Protein AF-A0A964AGH7-F1 (afdb_monomer_lite)

Structure (mmCIF, N/CA/C/O backbone):
data_AF-A0A964AGH7-F1
#
_entry.id   AF-A0A964AGH7-F1
#
loop_
_atom_site.group_PDB
_atom_site.id
_atom_site.type_symbol
_atom_site.label_atom_id
_atom_site.label_alt_id
_atom_site.label_comp_id
_atom_site.label_asym_id
_atom_site.label_entity_id
_atom_site.label_seq_id
_atom_site.pdbx_PDB_ins_code
_atom_site.Cartn_x
_atom_site.Cartn_y
_atom_site.Cartn_z
_atom_site.occupancy
_atom_site.B_iso_or_equiv
_atom_site.auth_seq_id
_atom_site.auth_comp_id
_atom_site.auth_asym_id
_atom_site.auth_atom_id
_atom_site.pdbx_PDB_model_num
ATOM 1 N N . MET A 1 1 ? 28.671 -6.179 -46.551 1.00 58.38 1 MET A N 1
ATOM 2 C CA . MET A 1 1 ? 29.015 -5.086 -45.607 1.00 58.38 1 MET A CA 1
ATOM 3 C C . MET A 1 1 ? 30.528 -4.965 -45.520 1.00 58.38 1 MET A C 1
ATOM 5 O O . MET A 1 1 ? 31.178 -5.952 -45.203 1.00 58.38 1 MET A O 1
ATOM 9 N N . THR A 1 2 ? 31.097 -3.797 -45.820 1.00 80.94 2 THR A N 1
ATOM 10 C CA . THR A 1 2 ? 32.543 -3.551 -45.684 1.00 80.94 2 THR A CA 1
ATOM 11 C C . THR A 1 2 ? 32.957 -3.528 -44.206 1.00 80.94 2 THR A C 1
ATOM 13 O O . THR A 1 2 ? 32.176 -3.143 -43.331 1.00 80.94 2 THR A O 1
ATOM 16 N N . ALA A 1 3 ? 34.195 -3.933 -43.903 1.00 82.31 3 ALA A N 1
ATOM 17 C CA . ALA A 1 3 ? 34.716 -4.004 -42.531 1.00 82.31 3 ALA A CA 1
ATOM 18 C C . ALA A 1 3 ? 34.672 -2.652 -41.788 1.00 82.31 3 ALA A C 1
ATOM 20 O O . ALA A 1 3 ? 34.608 -2.606 -40.559 1.00 82.31 3 ALA A O 1
ATOM 21 N N . THR A 1 4 ? 34.699 -1.541 -42.524 1.00 88.75 4 THR A N 1
ATOM 22 C CA . THR A 1 4 ? 34.573 -0.181 -41.984 1.00 88.75 4 THR A CA 1
ATOM 23 C C . THR A 1 4 ? 33.145 0.117 -41.538 1.00 88.75 4 THR A C 1
ATOM 25 O O . THR A 1 4 ? 32.952 0.571 -40.414 1.00 88.75 4 THR A O 1
ATOM 28 N N . LEU A 1 5 ? 32.140 -0.234 -42.348 1.00 92.38 5 LEU A N 1
ATOM 29 C CA . LEU A 1 5 ? 30.734 -0.032 -41.991 1.00 92.38 5 LEU A CA 1
ATOM 30 C C . LEU A 1 5 ? 30.364 -0.832 -40.735 1.00 92.38 5 LEU A C 1
ATOM 32 O O . LEU A 1 5 ? 29.763 -0.293 -39.814 1.00 92.38 5 LEU A O 1
ATOM 36 N N . ARG A 1 6 ? 30.822 -2.089 -40.646 1.00 89.62 6 ARG A N 1
ATOM 37 C CA . ARG A 1 6 ? 30.600 -2.934 -39.461 1.00 89.62 6 ARG A CA 1
ATOM 38 C C . ARG A 1 6 ? 31.175 -2.310 -38.186 1.00 89.62 6 ARG A C 1
ATOM 40 O O . ARG A 1 6 ? 30.526 -2.348 -37.146 1.00 89.62 6 ARG A O 1
ATOM 47 N N . ARG A 1 7 ? 32.377 -1.728 -38.264 1.00 94.19 7 ARG A N 1
ATOM 48 C CA . ARG A 1 7 ? 33.028 -1.054 -37.128 1.00 94.19 7 ARG A CA 1
ATO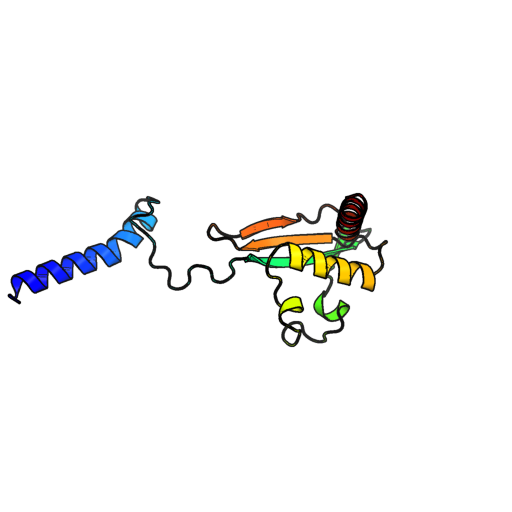M 49 C C . ARG A 1 7 ? 32.263 0.191 -36.688 1.00 94.19 7 ARG A C 1
ATOM 51 O O . ARG A 1 7 ? 32.055 0.368 -35.494 1.00 94.19 7 ARG A O 1
ATOM 58 N N . VAL A 1 8 ? 31.819 1.015 -37.636 1.00 95.31 8 VAL A N 1
ATOM 59 C CA . VAL A 1 8 ? 31.038 2.225 -37.337 1.00 95.31 8 VAL A CA 1
ATOM 60 C C . VAL A 1 8 ? 29.717 1.861 -36.660 1.00 95.31 8 VAL A C 1
ATOM 62 O O . VAL A 1 8 ? 29.405 2.406 -35.605 1.00 95.31 8 VAL A O 1
ATOM 65 N N . THR A 1 9 ? 28.976 0.891 -37.203 1.00 93.94 9 THR A N 1
ATOM 66 C CA . THR A 1 9 ? 27.712 0.436 -36.604 1.00 93.94 9 THR A CA 1
ATOM 67 C C . THR A 1 9 ? 27.919 -0.145 -35.206 1.00 93.94 9 THR A C 1
ATOM 69 O O . THR A 1 9 ? 27.139 0.146 -34.303 1.00 93.94 9 THR A O 1
ATOM 72 N N . PHE A 1 10 ? 28.983 -0.928 -35.004 1.00 94.56 10 PHE A N 1
ATOM 73 C CA . PHE A 1 10 ? 29.302 -1.496 -33.696 1.00 94.56 10 PHE A CA 1
ATOM 74 C C . PHE A 1 10 ? 29.543 -0.405 -32.647 1.00 94.56 10 PHE A C 1
ATOM 76 O O . PHE A 1 10 ? 28.899 -0.407 -31.602 1.00 94.56 10 PHE A O 1
ATOM 83 N N . TRP A 1 11 ? 30.408 0.570 -32.940 1.00 95.88 11 TRP A N 1
ATOM 84 C CA . TRP A 1 11 ? 30.690 1.659 -32.004 1.00 95.88 11 TRP A CA 1
ATOM 85 C C . TRP A 1 11 ? 29.480 2.559 -31.751 1.00 95.88 11 TRP A C 1
ATOM 87 O O . TRP A 1 11 ? 29.267 2.969 -30.612 1.00 95.88 11 TRP A O 1
ATOM 97 N N . ALA A 1 12 ? 28.652 2.813 -32.766 1.00 92.00 12 ALA A N 1
ATOM 98 C CA . ALA A 1 12 ? 27.405 3.552 -32.591 1.00 92.00 12 ALA A CA 1
ATOM 99 C C . ALA A 1 12 ? 26.448 2.842 -31.615 1.00 92.00 12 ALA A C 1
ATOM 101 O O . ALA A 1 12 ? 25.889 3.485 -30.728 1.00 92.00 12 ALA A O 1
ATOM 102 N N . LEU A 1 13 ? 26.307 1.515 -31.721 1.00 89.19 13 LEU A N 1
ATOM 103 C CA . LEU A 1 13 ? 25.496 0.723 -30.790 1.00 89.19 13 LEU A CA 1
ATOM 104 C C . LEU A 1 13 ? 26.080 0.711 -29.375 1.00 89.19 13 LEU A C 1
ATOM 106 O O . LEU A 1 13 ? 25.332 0.869 -28.412 1.00 89.19 13 LEU A O 1
ATOM 110 N N . VAL A 1 14 ? 27.402 0.570 -29.239 1.00 91.94 14 VAL A N 1
ATOM 111 C CA . VAL A 1 14 ? 28.080 0.616 -27.933 1.00 91.94 14 VAL A CA 1
ATOM 112 C C . VAL A 1 14 ? 27.851 1.968 -27.257 1.00 91.94 14 VAL A C 1
ATOM 114 O O . VAL A 1 14 ? 27.418 2.012 -26.106 1.00 91.94 14 VAL A O 1
ATOM 117 N N . LEU A 1 15 ? 28.066 3.074 -27.975 1.00 89.81 15 LEU A N 1
ATOM 118 C CA . LEU A 1 15 ? 27.823 4.420 -27.452 1.00 89.81 15 LEU A CA 1
ATOM 119 C C . LEU A 1 15 ? 26.352 4.638 -27.093 1.00 89.81 15 LEU A C 1
ATOM 121 O O . LEU A 1 15 ? 26.064 5.278 -26.088 1.00 89.81 15 LEU A O 1
ATOM 125 N N . PHE A 1 16 ? 25.419 4.077 -27.859 1.00 84.19 16 PHE A N 1
ATOM 126 C CA . PHE A 1 16 ? 23.995 4.154 -27.546 1.00 84.19 16 PHE A CA 1
ATOM 127 C C . PHE A 1 16 ? 23.624 3.361 -26.279 1.00 84.19 16 PHE A C 1
ATOM 129 O O . PHE A 1 16 ? 22.907 3.871 -25.416 1.00 84.19 16 PHE A O 1
ATOM 136 N N . MET A 1 17 ? 24.147 2.140 -26.122 1.00 83.06 17 MET A N 1
ATOM 137 C CA . MET A 1 17 ? 23.897 1.301 -24.943 1.00 83.06 17 MET A CA 1
ATOM 138 C C . MET A 1 17 ? 24.503 1.891 -23.663 1.00 83.06 17 MET A C 1
ATOM 140 O O . MET A 1 17 ? 23.855 1.868 -22.617 1.00 83.06 17 MET A O 1
ATOM 144 N N . VAL A 1 18 ? 25.718 2.444 -23.745 1.00 85.00 18 VAL A N 1
ATOM 145 C CA . VAL A 1 18 ? 26.450 3.005 -22.593 1.00 85.00 18 VAL A CA 1
ATOM 146 C C . VAL A 1 18 ? 26.052 4.457 -22.305 1.00 85.00 18 VAL A C 1
ATOM 148 O O . VAL A 1 18 ? 25.984 4.870 -21.145 1.00 85.00 18 VAL A O 1
ATOM 151 N N . GLY A 1 19 ? 25.746 5.235 -23.344 1.00 83.62 19 GLY A N 1
ATOM 152 C CA . GLY A 1 19 ? 25.482 6.670 -23.248 1.00 83.62 19 GLY A CA 1
ATOM 153 C C . GLY A 1 19 ? 24.243 7.008 -22.422 1.00 83.62 19 GLY A C 1
ATOM 154 O O . GLY A 1 19 ? 24.282 7.943 -21.624 1.00 83.62 19 GLY A O 1
ATOM 155 N N . GLY A 1 20 ? 23.169 6.218 -22.538 1.00 79.00 20 GLY A N 1
ATOM 156 C CA . GLY A 1 20 ? 21.952 6.400 -21.735 1.00 79.00 20 GLY A CA 1
ATOM 157 C C . GLY A 1 20 ? 22.215 6.322 -20.220 1.00 79.00 20 GLY A C 1
ATOM 158 O O . GLY A 1 20 ? 21.941 7.290 -19.503 1.00 79.00 20 GLY A O 1
ATOM 159 N N . PRO A 1 21 ? 22.774 5.207 -19.704 1.00 76.62 21 PRO A N 1
ATOM 160 C CA . PRO A 1 21 ? 23.180 5.086 -18.305 1.00 76.62 21 PRO A CA 1
ATOM 161 C C . PRO A 1 21 ? 24.170 6.168 -17.856 1.00 76.62 21 PRO A C 1
ATOM 163 O O . PRO A 1 21 ? 23.937 6.789 -16.818 1.00 76.62 21 PRO A O 1
ATOM 166 N N . PHE A 1 22 ? 25.218 6.442 -18.643 1.00 81.81 22 PHE A N 1
ATOM 167 C CA . PHE A 1 22 ? 26.260 7.415 -18.299 1.00 81.81 22 PHE A CA 1
ATOM 168 C C . PHE A 1 22 ? 25.700 8.834 -18.120 1.00 81.81 22 PHE A C 1
ATOM 170 O O . PHE A 1 22 ? 25.933 9.469 -17.090 1.00 81.81 22 PHE A O 1
ATOM 177 N N . ALA A 1 23 ? 24.886 9.314 -19.067 1.00 82.38 23 ALA A N 1
ATOM 178 C CA . ALA A 1 23 ? 24.291 10.648 -18.996 1.00 82.38 23 ALA A CA 1
ATOM 179 C C . ALA A 1 23 ? 23.387 10.828 -17.765 1.00 82.38 23 ALA A C 1
ATOM 181 O O . ALA A 1 23 ? 23.341 11.901 -17.163 1.00 82.38 23 ALA A O 1
ATOM 182 N N . AR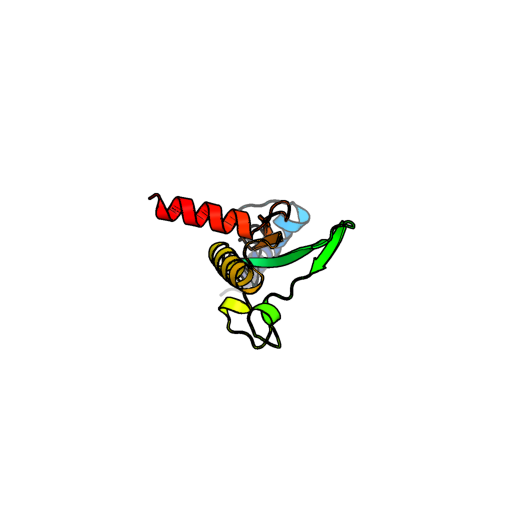G A 1 24 ? 22.688 9.773 -17.342 1.00 73.19 24 ARG A N 1
ATOM 183 C CA . ARG A 1 24 ? 21.779 9.860 -16.196 1.00 73.19 24 ARG A CA 1
ATOM 184 C C . ARG A 1 24 ? 22.467 9.620 -14.852 1.00 73.19 24 ARG A C 1
ATOM 186 O O . ARG A 1 24 ? 22.061 10.225 -13.864 1.00 73.19 24 ARG A O 1
ATOM 193 N N . GLN A 1 25 ? 23.463 8.736 -14.787 1.00 79.81 25 GLN A N 1
ATOM 194 C CA . GLN A 1 25 ? 24.166 8.392 -13.543 1.00 79.81 25 GLN A CA 1
ATOM 195 C C . GLN A 1 25 ? 25.268 9.395 -13.201 1.00 79.81 25 GLN A C 1
ATOM 197 O O . GLN A 1 25 ? 25.379 9.792 -12.044 1.00 79.81 25 GLN A O 1
ATOM 202 N N . VAL A 1 26 ? 26.045 9.827 -14.196 1.00 84.25 26 VAL A N 1
ATOM 203 C CA . VAL A 1 26 ? 27.175 10.744 -13.995 1.00 84.25 26 VAL A CA 1
ATOM 204 C C . VAL A 1 26 ? 26.722 12.189 -14.171 1.00 84.25 26 VAL A C 1
ATOM 206 O O . VAL A 1 26 ? 26.922 13.009 -13.280 1.00 84.25 26 VAL A O 1
ATOM 209 N N . LEU A 1 27 ? 26.045 12.495 -15.283 1.00 85.25 27 LEU A N 1
ATOM 210 C CA . LEU A 1 27 ? 25.662 13.875 -15.618 1.00 85.25 27 LEU A CA 1
ATOM 211 C C . LEU A 1 27 ? 24.300 14.298 -15.035 1.00 85.25 27 LEU A C 1
ATOM 213 O O . LEU A 1 27 ? 23.912 15.453 -15.171 1.00 85.25 27 LEU A O 1
ATOM 217 N N . ARG A 1 28 ? 23.563 13.378 -14.388 1.00 78.88 28 ARG A N 1
ATOM 218 C CA . ARG A 1 28 ? 22.218 13.596 -13.808 1.00 78.88 28 ARG A CA 1
ATOM 219 C C . ARG A 1 28 ? 21.177 14.165 -14.790 1.00 78.88 28 ARG A C 1
ATOM 221 O O . ARG A 1 28 ? 20.147 14.687 -14.367 1.00 78.88 28 ARG A O 1
ATOM 228 N N . VAL A 1 29 ? 21.395 14.013 -16.097 1.00 78.75 29 VAL A N 1
ATOM 229 C CA . VAL A 1 29 ? 20.462 14.463 -17.139 1.00 78.75 29 VAL A CA 1
ATOM 230 C C . VAL A 1 29 ? 19.282 13.492 -17.214 1.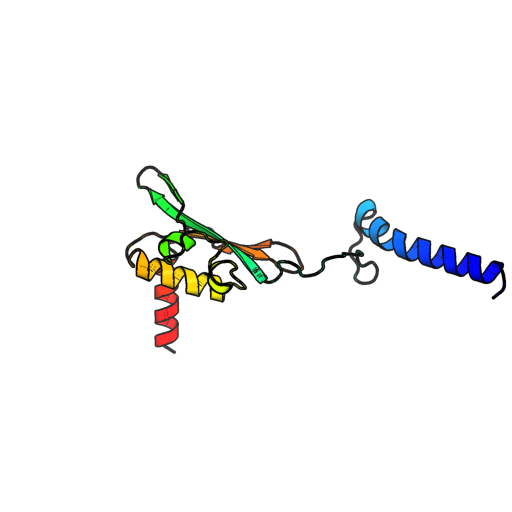00 78.75 29 VAL A C 1
ATOM 232 O O . VAL A 1 29 ? 19.463 12.285 -17.374 1.00 78.75 29 VAL A O 1
ATOM 235 N N . ASN A 1 30 ? 18.058 14.010 -17.098 1.00 69.56 30 ASN A N 1
ATOM 236 C CA . ASN A 1 30 ? 16.830 13.214 -17.122 1.00 69.56 30 ASN A CA 1
ATOM 237 C C . ASN A 1 30 ? 15.944 13.624 -18.308 1.00 69.56 30 ASN A C 1
ATOM 239 O O . ASN A 1 30 ? 14.988 14.377 -18.142 1.00 69.56 30 ASN A O 1
ATOM 243 N N . THR A 1 31 ? 16.280 13.149 -19.512 1.00 69.88 31 THR A N 1
ATOM 244 C CA . THR A 1 31 ? 15.516 13.416 -20.742 1.00 69.88 31 THR A CA 1
ATOM 245 C C . THR A 1 31 ? 14.877 12.136 -21.300 1.00 69.88 31 THR A C 1
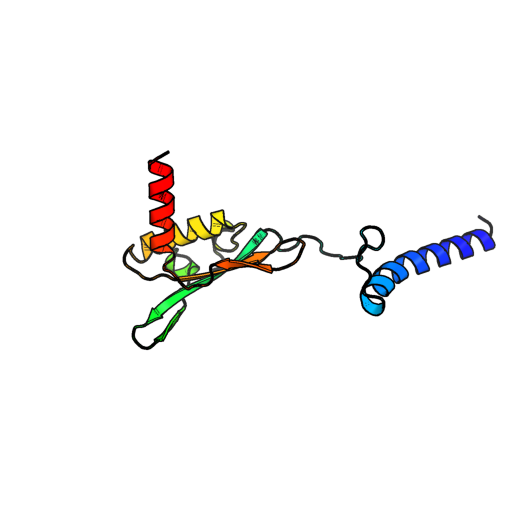ATOM 247 O O . THR A 1 31 ? 15.456 11.053 -21.178 1.00 69.88 31 THR A O 1
ATOM 250 N N . PRO A 1 32 ? 13.696 12.216 -21.948 1.00 63.81 32 PRO A N 1
ATOM 251 C CA . PRO A 1 32 ? 13.003 11.046 -22.503 1.00 63.81 32 PRO A CA 1
ATOM 252 C C . PRO A 1 32 ? 13.801 10.284 -23.573 1.00 63.81 32 PRO A C 1
ATOM 254 O O . PRO A 1 32 ? 13.598 9.084 -23.738 1.00 63.81 32 PRO A O 1
ATOM 257 N N . ALA A 1 33 ? 14.708 10.969 -24.279 1.00 66.44 33 ALA A N 1
ATOM 258 C CA . ALA A 1 33 ? 15.559 10.391 -25.321 1.00 66.44 33 ALA A CA 1
ATOM 259 C C . ALA A 1 33 ? 16.706 9.525 -24.763 1.00 66.44 33 ALA A C 1
ATOM 261 O O . ALA A 1 33 ? 17.180 8.621 -25.441 1.00 66.44 33 ALA A O 1
ATOM 262 N N . LEU A 1 34 ? 17.123 9.763 -23.515 1.00 65.81 34 LEU A N 1
ATOM 263 C CA . LEU A 1 34 ? 18.191 9.030 -22.826 1.00 65.81 34 LEU A CA 1
ATOM 264 C C . LEU A 1 34 ? 17.583 8.132 -21.742 1.00 65.81 34 LEU A C 1
ATOM 266 O O . LEU A 1 34 ? 17.890 8.229 -20.549 1.00 65.81 34 LEU A O 1
ATOM 270 N N . ARG A 1 35 ? 16.636 7.278 -22.152 1.00 59.00 35 ARG A N 1
ATOM 271 C CA . ARG A 1 35 ? 15.968 6.344 -21.241 1.00 59.00 35 ARG A CA 1
ATOM 272 C C . ARG A 1 35 ? 16.980 5.375 -20.632 1.00 59.00 35 ARG A C 1
ATOM 274 O O . ARG A 1 35 ? 17.890 4.879 -21.287 1.00 59.00 35 ARG A O 1
ATOM 281 N N . ARG A 1 36 ? 16.775 5.072 -19.350 1.00 65.25 36 ARG A N 1
ATOM 282 C CA . ARG A 1 36 ? 17.471 3.974 -18.681 1.00 65.25 36 ARG A CA 1
ATOM 283 C C . ARG A 1 36 ? 16.974 2.670 -19.304 1.00 65.25 36 ARG A C 1
ATOM 285 O O . ARG A 1 36 ? 15.763 2.469 -19.380 1.00 65.25 36 ARG A O 1
ATOM 292 N N . TRP A 1 37 ? 17.886 1.786 -19.687 1.00 64.62 37 TRP A N 1
ATOM 293 C CA . TRP A 1 37 ? 17.555 0.388 -19.948 1.00 64.62 37 TRP A CA 1
ATOM 294 C C . TRP A 1 37 ? 17.191 -0.259 -18.612 1.00 64.62 37 TRP A C 1
ATOM 296 O O . TRP A 1 37 ? 18.061 -0.630 -17.830 1.00 64.62 37 TRP A O 1
ATOM 306 N N . VAL A 1 38 ? 15.902 -0.286 -18.286 1.00 67.50 38 VAL A N 1
ATOM 307 C CA . VAL A 1 38 ? 15.385 -0.976 -17.101 1.00 67.50 38 VAL A CA 1
ATOM 308 C C . VAL A 1 38 ? 14.730 -2.262 -17.558 1.00 67.50 38 VAL A C 1
ATOM 310 O O . VAL A 1 38 ? 13.753 -2.226 -18.296 1.00 67.50 38 VAL A O 1
ATOM 313 N N . MET A 1 39 ? 15.274 -3.388 -17.095 1.00 61.50 39 MET A N 1
ATOM 314 C CA . MET A 1 39 ? 14.745 -4.724 -17.379 1.00 61.50 39 MET A CA 1
ATOM 315 C C . MET A 1 39 ? 13.321 -4.907 -16.826 1.00 61.50 39 MET A C 1
ATOM 317 O O . MET A 1 39 ? 12.522 -5.629 -17.409 1.00 61.50 39 MET A O 1
ATOM 321 N N . PHE A 1 40 ? 12.978 -4.190 -15.749 1.00 63.09 40 PHE A N 1
ATOM 322 C CA . PHE A 1 40 ? 11.648 -4.183 -15.141 1.00 63.09 40 PHE A CA 1
ATOM 323 C C . PHE A 1 40 ? 11.124 -2.748 -15.038 1.00 63.09 40 PHE A C 1
ATOM 325 O O . PHE A 1 40 ? 11.427 -2.023 -14.091 1.00 63.09 40 PHE A O 1
ATOM 332 N N . SER A 1 41 ? 10.335 -2.316 -16.022 1.00 64.25 41 SER A N 1
ATOM 333 C CA . SER A 1 41 ? 9.570 -1.069 -15.939 1.00 64.25 41 SER A CA 1
ATOM 334 C C . SER A 1 41 ? 8.120 -1.389 -15.586 1.00 64.25 41 SER A C 1
ATOM 336 O O . SER A 1 41 ? 7.431 -2.028 -16.375 1.00 64.25 41 SER A O 1
ATOM 338 N N . GLY A 1 42 ? 7.648 -0.953 -14.417 1.00 68.69 42 GLY A N 1
ATOM 339 C CA . GLY A 1 42 ? 6.250 -1.143 -14.009 1.00 68.69 42 GLY A CA 1
ATOM 340 C C . GLY A 1 42 ? 5.991 -2.334 -13.083 1.00 68.69 42 GLY A C 1
ATOM 341 O O . GLY A 1 42 ? 4.867 -2.488 -12.617 1.00 68.69 42 GLY A O 1
ATOM 342 N N . TYR A 1 43 ? 7.003 -3.144 -12.758 1.00 71.38 43 TYR A N 1
ATOM 343 C CA . TYR A 1 43 ? 6.858 -4.141 -11.695 1.00 71.38 43 TYR A CA 1
ATOM 344 C C . TYR A 1 43 ? 6.582 -3.432 -10.360 1.00 71.38 43 TYR A C 1
ATOM 346 O O . TYR A 1 43 ? 7.305 -2.507 -9.991 1.00 71.38 43 TYR A O 1
ATOM 354 N N . GLY A 1 44 ? 5.507 -3.824 -9.672 1.00 77.06 44 GLY A N 1
ATOM 355 C CA . GLY A 1 44 ? 5.043 -3.155 -8.452 1.00 77.06 44 GLY A CA 1
ATOM 356 C C . GLY A 1 44 ? 4.323 -1.821 -8.683 1.00 77.06 44 GLY A C 1
ATOM 357 O O . GLY A 1 44 ? 3.965 -1.152 -7.716 1.00 77.06 44 GLY A O 1
ATOM 358 N N . LYS A 1 45 ? 4.082 -1.421 -9.940 1.00 86.56 45 LYS A N 1
ATOM 359 C CA . LYS A 1 45 ? 3.196 -0.292 -10.237 1.00 86.56 45 LYS A CA 1
ATOM 360 C C . LYS A 1 45 ? 1.789 -0.628 -9.747 1.00 86.56 45 LYS A C 1
ATOM 362 O O . LYS A 1 45 ? 1.324 -1.749 -9.924 1.00 86.56 45 LYS A O 1
ATOM 367 N N . ASP A 1 46 ? 1.150 0.348 -9.119 1.00 89.56 46 ASP A N 1
ATOM 368 C CA . ASP A 1 46 ? -0.178 0.273 -8.519 1.00 89.56 46 ASP A CA 1
ATOM 369 C C . ASP A 1 46 ? -0.270 -0.698 -7.324 1.00 89.56 46 ASP A C 1
ATOM 371 O O . ASP A 1 46 ? -1.257 -0.668 -6.603 1.00 89.56 46 ASP A O 1
ATOM 375 N N . VAL A 1 47 ? 0.772 -1.472 -7.003 1.00 93.56 47 VAL A N 1
ATOM 376 C CA . VAL A 1 47 ? 0.823 -2.268 -5.770 1.00 93.56 47 VAL A CA 1
ATOM 377 C C . VAL A 1 47 ? 1.022 -1.342 -4.573 1.00 93.56 47 VAL A C 1
ATOM 379 O O . VAL A 1 47 ? 1.923 -0.499 -4.558 1.00 93.56 47 VAL A O 1
ATOM 382 N N . CYS A 1 48 ? 0.183 -1.506 -3.558 1.00 95.31 48 CYS A N 1
ATOM 383 C CA . CYS A 1 48 ? 0.247 -0.762 -2.315 1.00 95.31 48 CYS A CA 1
ATOM 384 C C . CYS A 1 48 ? 0.855 -1.617 -1.205 1.00 95.31 48 CYS A C 1
ATOM 386 O O . CYS A 1 48 ? 0.380 -2.708 -0.894 1.00 95.31 48 CYS A O 1
ATOM 388 N N . GLU A 1 49 ? 1.894 -1.085 -0.574 1.00 94.50 49 GLU A N 1
ATOM 389 C CA . GLU A 1 49 ? 2.379 -1.583 0.703 1.00 94.50 49 GLU A CA 1
ATOM 390 C C . GLU A 1 49 ? 1.507 -0.989 1.805 1.00 94.50 49 GLU A C 1
ATOM 392 O O . GLU A 1 49 ? 1.294 0.228 1.850 1.00 94.50 49 GLU A O 1
ATOM 397 N N . VAL A 1 50 ? 1.001 -1.852 2.683 1.00 95.62 50 VAL A N 1
ATOM 398 C CA . VAL A 1 50 ? 0.092 -1.480 3.765 1.00 95.62 50 VAL A CA 1
ATOM 399 C C . VAL A 1 50 ? 0.578 -2.037 5.088 1.00 95.62 50 VAL A C 1
ATOM 401 O O . VAL A 1 50 ? 1.075 -3.160 5.165 1.00 95.62 50 VAL A O 1
ATOM 404 N N . ARG A 1 51 ? 0.401 -1.250 6.144 1.00 95.81 51 ARG A N 1
ATOM 405 C CA . ARG A 1 51 ? 0.601 -1.671 7.526 1.00 95.81 51 ARG A CA 1
ATOM 406 C C . ARG A 1 51 ? -0.594 -1.214 8.341 1.00 95.81 51 ARG A C 1
ATOM 408 O O . ARG A 1 51 ? -0.797 -0.009 8.500 1.00 95.81 51 ARG A O 1
ATOM 415 N N . PHE A 1 52 ? -1.366 -2.183 8.817 1.00 96.19 52 PHE A N 1
ATOM 416 C CA . PHE A 1 52 ? -2.473 -1.967 9.737 1.00 96.19 52 PHE A CA 1
ATOM 417 C C . PHE A 1 52 ? -1.982 -2.128 11.170 1.00 96.19 52 PHE A C 1
ATOM 419 O O . PHE A 1 52 ? -1.150 -2.994 11.449 1.00 96.19 52 PHE A O 1
ATOM 426 N N . PHE A 1 53 ? -2.468 -1.279 12.062 1.00 97.12 53 PHE A N 1
ATOM 427 C CA . PHE A 1 53 ? -2.115 -1.330 13.472 1.00 97.12 53 PHE A CA 1
ATOM 428 C C . PHE A 1 53 ? -3.182 -0.666 14.331 1.00 97.12 53 PHE A C 1
ATOM 430 O O . PHE A 1 53 ? -3.935 0.175 13.842 1.00 97.12 53 PHE A O 1
ATOM 437 N N . ILE A 1 54 ? -3.207 -1.020 15.609 1.00 96.12 54 ILE A N 1
ATOM 438 C CA . ILE A 1 54 ? -4.051 -0.398 16.626 1.00 96.12 54 ILE A CA 1
ATOM 439 C C . ILE A 1 54 ? -3.115 0.318 17.613 1.00 96.12 54 ILE A C 1
ATOM 441 O O . ILE A 1 54 ? -2.145 -0.285 18.079 1.00 96.12 54 ILE A O 1
ATOM 445 N N . PRO A 1 55 ? -3.313 1.618 17.882 1.00 94.25 55 PRO A N 1
ATOM 446 C CA . PRO A 1 55 ? -2.568 2.312 18.923 1.00 94.25 55 PRO A CA 1
ATOM 447 C C . PRO A 1 55 ? -3.074 1.864 20.301 1.00 94.25 55 PRO A C 1
ATOM 449 O O . PRO A 1 55 ? -4.275 1.875 20.556 1.00 94.25 55 PRO A O 1
ATOM 452 N N . GLY A 1 56 ? -2.159 1.486 21.188 1.00 89.50 56 GLY A N 1
ATOM 453 C CA . GLY A 1 56 ? -2.454 1.249 22.597 1.00 89.50 56 GLY A CA 1
ATOM 454 C C . GLY A 1 56 ? -2.497 2.553 23.395 1.00 89.50 56 GLY A C 1
ATOM 455 O O . GLY A 1 56 ? -1.944 3.575 22.976 1.00 89.50 56 GLY A O 1
ATOM 456 N N . GLU A 1 57 ? -3.126 2.510 24.569 1.00 85.31 57 GLU A N 1
ATOM 457 C CA . GLU A 1 57 ? -3.262 3.665 25.471 1.00 85.31 57 GLU A CA 1
ATOM 458 C C . GLU A 1 57 ? -1.900 4.179 25.972 1.00 85.31 57 GLU A C 1
ATOM 460 O O . GLU A 1 57 ? -1.692 5.385 26.092 1.00 85.31 57 GLU A O 1
ATOM 465 N N . ASP A 1 58 ? -0.930 3.276 26.133 1.00 85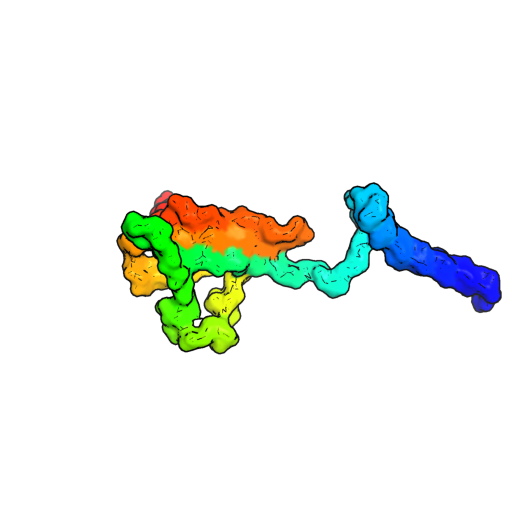.31 58 ASP A N 1
ATOM 466 C CA . ASP A 1 58 ? 0.431 3.579 26.593 1.00 85.31 58 ASP A CA 1
ATOM 467 C C . ASP A 1 58 ? 1.375 4.045 25.466 1.00 85.31 58 ASP A C 1
ATOM 469 O O . ASP A 1 58 ? 2.599 4.059 25.615 1.00 85.31 58 ASP A O 1
ATOM 473 N N . GLY A 1 59 ? 0.834 4.375 24.288 1.00 83.31 59 GLY A N 1
ATOM 474 C CA . GLY A 1 59 ? 1.622 4.735 23.103 1.00 83.31 59 GLY A CA 1
ATOM 475 C C . GLY A 1 59 ? 2.298 3.546 22.411 1.00 83.31 59 GLY A C 1
ATOM 476 O O . GLY A 1 59 ? 3.079 3.736 21.474 1.00 83.31 59 GLY A O 1
ATOM 477 N N . THR A 1 60 ? 1.992 2.319 22.838 1.00 90.06 60 THR A N 1
ATOM 478 C CA . THR A 1 60 ? 2.358 1.093 22.124 1.00 90.06 60 THR A CA 1
ATOM 479 C C . THR A 1 60 ? 1.598 0.997 20.800 1.00 90.06 60 THR A C 1
ATOM 481 O O . THR A 1 60 ? 0.569 1.638 20.592 1.00 90.06 60 THR A O 1
ATOM 484 N N . VAL A 1 61 ? 2.128 0.224 19.852 1.00 92.06 61 VAL A N 1
ATOM 485 C CA . VAL A 1 61 ? 1.486 0.002 18.552 1.00 92.06 61 VAL A CA 1
ATOM 486 C C . VAL A 1 61 ? 1.369 -1.495 18.331 1.00 92.06 61 VAL A C 1
ATOM 488 O O . VAL A 1 61 ? 2.383 -2.171 18.158 1.00 92.06 61 VAL A O 1
ATOM 491 N N . GLU A 1 62 ? 0.140 -2.000 18.316 1.00 94.62 62 GLU A N 1
ATOM 492 C CA . GLU A 1 62 ? -0.147 -3.404 18.052 1.00 94.62 62 GLU A CA 1
ATOM 493 C C . GLU A 1 62 ? -0.305 -3.619 16.539 1.00 94.62 62 GLU A C 1
ATOM 495 O O . GLU A 1 62 ? -1.224 -3.063 15.926 1.00 94.62 62 GLU A O 1
ATOM 500 N N . PRO A 1 63 ? 0.596 -4.371 15.882 1.00 95.25 63 PRO A N 1
ATOM 501 C CA . PRO A 1 63 ? 0.456 -4.672 14.466 1.00 95.25 63 PRO A CA 1
ATOM 502 C C . PRO A 1 63 ? -0.726 -5.619 14.240 1.00 95.25 63 PRO A C 1
ATOM 504 O O . PRO A 1 63 ? -0.844 -6.649 14.894 1.00 95.25 63 PRO A O 1
ATOM 507 N N . VAL A 1 64 ? -1.567 -5.303 13.256 1.00 95.00 64 VAL A N 1
ATOM 508 C CA . VAL A 1 64 ? -2.700 -6.154 12.881 1.00 95.00 64 VAL A CA 1
ATOM 509 C C . VAL A 1 64 ? -2.299 -7.052 11.720 1.00 95.00 64 VAL A C 1
ATOM 511 O O . VAL A 1 64 ? -2.018 -6.573 10.614 1.00 95.00 64 VAL A O 1
ATOM 514 N N . ASP A 1 65 ? -2.328 -8.365 11.946 1.00 94.19 65 ASP A N 1
ATOM 515 C CA . ASP A 1 65 ? -2.227 -9.340 10.864 1.00 94.19 65 ASP A CA 1
ATOM 516 C C . ASP A 1 65 ? -3.544 -9.392 10.082 1.00 94.19 65 ASP A C 1
ATOM 518 O O . ASP A 1 65 ? -4.485 -10.125 10.390 1.00 94.19 65 ASP A O 1
ATOM 522 N N . ARG A 1 66 ? -3.599 -8.586 9.022 1.00 94.25 66 ARG A N 1
ATOM 523 C CA . ARG A 1 66 ? -4.753 -8.506 8.123 1.00 94.25 66 ARG A CA 1
ATOM 524 C C . ARG A 1 66 ? -5.144 -9.854 7.515 1.00 94.25 66 ARG A C 1
ATOM 526 O O . ARG A 1 66 ? -6.317 -10.055 7.233 1.00 94.25 66 ARG A O 1
ATOM 533 N N . CYS A 1 67 ? -4.191 -10.748 7.258 1.00 94.38 67 CYS A N 1
ATOM 534 C CA . CYS A 1 67 ? -4.479 -12.022 6.613 1.00 94.38 67 CYS A CA 1
ATOM 535 C C . CYS A 1 67 ? -5.125 -12.981 7.617 1.00 94.38 67 CYS A C 1
ATOM 537 O O . CYS A 1 67 ? -6.183 -13.536 7.311 1.00 94.38 67 CYS A O 1
ATOM 539 N N . ALA A 1 68 ? -4.597 -13.038 8.842 1.00 93.94 68 ALA A N 1
ATOM 540 C CA . ALA A 1 68 ? -5.203 -13.788 9.940 1.00 93.94 68 ALA A CA 1
ATOM 541 C C . ALA A 1 68 ? -6.617 -13.285 10.281 1.00 93.94 68 ALA A C 1
ATOM 543 O O . ALA A 1 68 ? -7.554 -14.079 10.357 1.00 93.94 68 ALA A O 1
ATOM 544 N N . VAL A 1 69 ? -6.816 -11.964 10.391 1.00 94.19 69 VAL A N 1
ATOM 545 C CA . VAL A 1 69 ? -8.141 -11.367 10.675 1.00 94.19 69 VAL A CA 1
ATOM 546 C C . VAL A 1 69 ? -9.167 -11.686 9.578 1.00 94.19 69 VAL A C 1
ATOM 548 O O . VAL A 1 69 ? -10.359 -11.848 9.852 1.00 94.19 69 VAL A O 1
ATOM 551 N N . LEU A 1 70 ? -8.717 -11.816 8.328 1.00 93.75 70 LEU A N 1
ATOM 552 C CA . LEU A 1 70 ? -9.562 -12.203 7.195 1.00 93.75 70 LEU A CA 1
ATOM 553 C C . LEU A 1 70 ? -9.759 -13.724 7.069 1.00 93.75 70 LEU A C 1
ATOM 555 O O . LEU A 1 70 ? -10.467 -14.162 6.164 1.00 93.75 70 LEU A O 1
ATOM 559 N N . GLY A 1 71 ? -9.217 -14.518 7.997 1.00 93.94 71 GLY A N 1
ATOM 560 C CA . GLY A 1 71 ? -9.413 -15.966 8.066 1.00 93.94 71 GLY A CA 1
ATOM 561 C C . GLY A 1 71 ? -8.406 -16.780 7.254 1.00 93.94 71 GLY A C 1
ATOM 562 O O . GLY A 1 71 ? -8.715 -17.903 6.862 1.00 93.94 71 GLY A O 1
ATOM 563 N N . HIS A 1 72 ? -7.224 -16.230 6.977 1.00 93.81 72 HIS A N 1
ATOM 564 C CA . HIS A 1 72 ? -6.141 -16.940 6.301 1.00 93.81 72 HIS A CA 1
ATOM 565 C C . HIS A 1 72 ? -4.989 -17.204 7.271 1.00 93.81 72 HIS A C 1
ATOM 567 O O . HIS A 1 72 ? -4.447 -16.261 7.838 1.00 93.81 72 HIS A O 1
ATOM 573 N N . GLU A 1 73 ? -4.593 -18.471 7.422 1.00 90.19 73 GLU A N 1
ATOM 574 C CA . GLU A 1 73 ? -3.456 -18.865 8.273 1.00 90.19 73 GLU A CA 1
ATOM 575 C C . GLU A 1 73 ? -2.138 -18.234 7.813 1.00 90.19 73 GLU A C 1
ATOM 577 O O . GLU A 1 73 ? -1.329 -17.818 8.635 1.00 90.19 73 GLU A O 1
ATOM 582 N N . ASP A 1 74 ? -1.939 -18.140 6.496 1.00 88.81 74 ASP A N 1
ATOM 583 C CA . ASP A 1 74 ? -0.783 -17.488 5.895 1.00 88.81 74 ASP A CA 1
ATOM 584 C C . ASP A 1 74 ? -1.236 -16.553 4.765 1.00 88.81 74 ASP A C 1
ATOM 586 O O . ASP A 1 74 ? -2.047 -16.882 3.894 1.00 88.81 74 ASP A O 1
ATOM 590 N N . CYS A 1 75 ? -0.663 -15.357 4.751 1.00 89.31 75 CYS A N 1
ATOM 591 C CA . CYS A 1 75 ? -0.872 -14.378 3.701 1.00 89.31 75 CYS A CA 1
ATOM 592 C C . CYS A 1 75 ? -0.341 -14.851 2.331 1.00 89.31 75 CYS A C 1
ATOM 594 O O . CYS A 1 75 ? -0.835 -14.400 1.297 1.00 89.31 75 CYS A O 1
ATOM 596 N N . TRP A 1 76 ? 0.625 -15.775 2.289 1.00 88.69 76 TRP A N 1
ATOM 597 C CA . TRP A 1 76 ? 1.168 -16.370 1.064 1.00 88.69 76 TRP A CA 1
ATOM 598 C C . TRP A 1 76 ? 0.169 -17.274 0.338 1.00 88.69 76 TRP A C 1
ATOM 600 O O . TRP A 1 76 ? 0.146 -17.272 -0.904 1.00 88.69 76 TRP A O 1
ATOM 610 N N . THR A 1 77 ? -0.666 -17.994 1.094 1.00 91.19 77 THR A N 1
ATOM 611 C CA . THR A 1 77 ? -1.711 -18.896 0.582 1.00 91.19 77 THR A CA 1
ATOM 612 C C . THR A 1 77 ? -3.043 -18.181 0.349 1.00 91.19 77 THR A C 1
ATOM 614 O O . THR A 1 77 ? -3.908 -18.710 -0.351 1.00 91.19 77 THR A O 1
ATOM 617 N N . ALA A 1 78 ? -3.197 -16.954 0.855 1.00 93.06 78 ALA A N 1
ATOM 618 C CA . ALA A 1 78 ? -4.384 -16.141 0.637 1.00 93.06 78 ALA A CA 1
ATOM 619 C C . ALA A 1 78 ? -4.614 -15.804 -0.860 1.00 93.06 78 ALA A C 1
ATOM 621 O O . ALA A 1 78 ? -3.654 -15.645 -1.634 1.00 93.06 78 ALA A O 1
ATOM 622 N N . PRO A 1 79 ? -5.882 -15.631 -1.293 1.00 92.31 79 PRO A N 1
ATOM 623 C CA . PRO A 1 79 ? -6.221 -15.205 -2.650 1.00 92.31 79 PRO A CA 1
ATOM 624 C C . PRO A 1 79 ? -5.520 -13.902 -3.045 1.00 92.31 79 PRO A C 1
ATOM 626 O O . PRO A 1 79 ? -5.244 -13.051 -2.198 1.00 92.31 79 PRO A O 1
ATOM 629 N N . ARG A 1 80 ? -5.280 -13.691 -4.348 1.00 87.94 80 ARG A N 1
ATOM 630 C CA . ARG A 1 80 ? -4.509 -12.532 -4.841 1.00 87.94 80 ARG A CA 1
ATOM 631 C C . ARG A 1 80 ? -5.017 -11.188 -4.310 1.00 87.94 80 ARG A C 1
ATOM 633 O O . ARG A 1 80 ? -4.188 -10.410 -3.870 1.00 87.94 80 ARG A O 1
ATOM 640 N N . GLY A 1 81 ? -6.331 -10.952 -4.289 1.00 85.94 81 GLY A N 1
ATOM 641 C CA . GLY A 1 81 ? -6.922 -9.696 -3.795 1.00 85.94 81 GLY A CA 1
ATOM 642 C C . GLY A 1 81 ? -6.836 -9.490 -2.278 1.00 85.94 81 GLY A C 1
ATOM 643 O O . GLY A 1 81 ? -7.113 -8.398 -1.794 1.00 85.94 81 GLY A O 1
ATOM 644 N N . VAL A 1 82 ? -6.448 -10.524 -1.526 1.00 91.19 82 VAL A N 1
ATOM 645 C CA . VAL A 1 82 ? -6.096 -10.409 -0.108 1.00 91.19 82 VAL A CA 1
ATOM 646 C C . VAL A 1 82 ? -4.590 -10.251 0.028 1.00 91.19 82 VAL A C 1
ATOM 648 O O . VAL A 1 82 ? -4.136 -9.331 0.696 1.00 91.19 82 VAL A O 1
ATOM 651 N N . LYS A 1 83 ? -3.805 -11.100 -0.637 1.00 92.44 83 LYS A N 1
ATOM 652 C CA . LYS A 1 83 ? -2.342 -11.099 -0.551 1.00 92.44 83 LYS A CA 1
ATOM 653 C C . LYS A 1 83 ? -1.720 -9.806 -1.078 1.00 92.44 83 LYS A C 1
ATOM 655 O O . LYS A 1 83 ? -0.895 -9.203 -0.394 1.00 92.44 83 LYS A O 1
ATOM 660 N N . VAL A 1 84 ? -2.118 -9.372 -2.270 1.00 92.25 84 VAL A N 1
ATOM 661 C CA . VAL A 1 84 ? -1.578 -8.202 -2.971 1.00 92.25 84 VAL A CA 1
ATOM 662 C C . VAL A 1 84 ? -2.688 -7.177 -3.135 1.00 92.25 84 VAL A C 1
ATOM 664 O O . VAL A 1 84 ? -3.733 -7.481 -3.699 1.00 92.25 84 VAL A O 1
ATOM 667 N N . LEU A 1 85 ? -2.443 -5.957 -2.661 1.00 94.38 85 LEU A N 1
ATOM 668 C CA . LEU A 1 85 ? -3.386 -4.855 -2.803 1.00 94.38 85 LEU A CA 1
ATOM 669 C C . LEU A 1 85 ? -2.975 -3.994 -3.988 1.00 94.38 85 LEU A C 1
ATOM 671 O O . LEU A 1 85 ? -1.995 -3.253 -3.925 1.00 94.38 85 LEU A O 1
ATOM 675 N N . GLU A 1 86 ? -3.714 -4.131 -5.078 1.00 93.44 86 GLU A N 1
ATOM 676 C CA . GLU A 1 86 ? -3.520 -3.376 -6.310 1.00 93.44 86 GLU A CA 1
ATOM 677 C C . GLU A 1 86 ? -4.457 -2.160 -6.308 1.00 93.44 86 GLU A C 1
ATOM 679 O O . GLU A 1 86 ? -5.672 -2.267 -6.477 1.00 93.44 86 GLU A O 1
ATOM 684 N N . GLY A 1 87 ? -3.873 -0.987 -6.099 1.00 92.38 87 GLY A N 1
ATOM 685 C CA . GLY A 1 87 ? -4.544 0.300 -6.080 1.00 92.38 87 GLY A CA 1
ATOM 686 C C . GLY A 1 87 ? -5.111 0.670 -4.713 1.00 92.38 87 GLY A C 1
ATOM 687 O O . GLY A 1 87 ? -5.291 -0.158 -3.819 1.00 92.38 87 GLY A O 1
ATOM 688 N N . LEU A 1 88 ? -5.412 1.961 -4.561 1.00 92.06 88 LEU A N 1
ATOM 689 C CA . LEU A 1 88 ? -5.949 2.507 -3.316 1.00 92.06 88 LEU A CA 1
ATOM 690 C C . LEU A 1 88 ? -7.341 1.939 -2.994 1.00 92.06 88 LEU A C 1
ATOM 692 O O . LEU A 1 88 ? -7.632 1.669 -1.834 1.00 92.06 88 LEU A O 1
ATOM 696 N N . ASP A 1 89 ? -8.153 1.660 -4.013 1.00 91.75 89 ASP A N 1
ATOM 697 C CA . ASP A 1 89 ? -9.502 1.125 -3.819 1.00 91.75 89 ASP A CA 1
ATOM 698 C C . ASP A 1 89 ? -9.482 -0.276 -3.190 1.00 91.75 89 ASP A C 1
ATOM 700 O O . ASP A 1 89 ? -10.333 -0.597 -2.362 1.00 91.75 89 ASP A O 1
ATOM 704 N N . GLN A 1 90 ? -8.506 -1.128 -3.540 1.00 94.00 90 GLN A N 1
ATOM 705 C CA . GLN A 1 90 ? -8.348 -2.433 -2.884 1.00 94.00 90 GLN A CA 1
ATOM 706 C C . GLN A 1 90 ? -7.927 -2.283 -1.424 1.00 94.00 90 GLN A C 1
ATOM 708 O O . GLN A 1 90 ? -8.410 -3.027 -0.571 1.00 94.00 90 GLN A O 1
ATOM 713 N N . VAL A 1 91 ? -7.075 -1.298 -1.127 1.00 94.62 91 VAL A N 1
ATOM 714 C CA . VAL A 1 91 ? -6.688 -0.974 0.250 1.00 94.62 91 VAL A CA 1
ATOM 715 C C . VAL A 1 91 ? -7.908 -0.562 1.070 1.00 94.62 91 VAL A C 1
ATOM 717 O O . VAL A 1 91 ? -8.090 -1.067 2.175 1.00 94.62 91 VAL A O 1
ATOM 720 N N . HIS A 1 92 ? -8.770 0.300 0.528 1.00 93.69 92 HIS A N 1
ATOM 721 C CA . HIS A 1 92 ? -9.999 0.722 1.204 1.00 93.69 92 HIS A CA 1
ATOM 722 C C . HIS A 1 92 ? -10.996 -0.422 1.384 1.00 93.69 92 HIS A C 1
ATOM 724 O O . HIS A 1 92 ? -11.513 -0.593 2.485 1.00 93.69 92 HIS A O 1
ATOM 730 N N . ARG A 1 93 ? -11.204 -1.265 0.365 1.00 92.88 93 ARG A N 1
ATOM 731 C CA . ARG A 1 93 ? -12.072 -2.452 0.484 1.00 92.88 93 ARG A CA 1
ATOM 732 C C . ARG A 1 93 ? -11.585 -3.422 1.555 1.00 92.88 93 ARG A C 1
ATOM 734 O O . ARG A 1 93 ? -12.390 -3.945 2.321 1.00 92.88 93 ARG A O 1
ATOM 741 N N . GLN A 1 94 ? -10.278 -3.668 1.626 1.00 94.50 94 GLN A N 1
ATOM 742 C CA . GLN A 1 94 ? -9.731 -4.534 2.664 1.00 94.50 94 GLN A CA 1
ATOM 743 C C . GLN A 1 94 ? -9.835 -3.883 4.048 1.00 94.50 94 GLN A C 1
ATOM 745 O O . GLN A 1 94 ? -10.204 -4.563 5.001 1.00 94.50 94 GLN A O 1
ATOM 750 N N . ALA A 1 95 ? -9.585 -2.575 4.160 1.00 94.25 95 ALA A N 1
ATOM 751 C CA . ALA A 1 95 ? -9.798 -1.842 5.404 1.00 94.25 95 ALA A CA 1
ATOM 752 C C . ALA A 1 95 ? -11.253 -1.966 5.884 1.00 94.25 95 ALA A C 1
ATOM 754 O O . ALA A 1 95 ? -11.478 -2.277 7.045 1.00 94.25 95 ALA A O 1
ATOM 755 N N . GLU A 1 96 ? -12.238 -1.839 4.993 1.00 93.62 96 GLU A N 1
ATOM 756 C CA . GLU A 1 96 ? -13.656 -2.036 5.322 1.00 93.62 96 GLU A CA 1
ATOM 757 C C . GLU A 1 96 ? -13.954 -3.463 5.819 1.00 93.62 96 GLU A C 1
ATOM 759 O O . GLU A 1 96 ? -14.738 -3.664 6.748 1.00 93.62 96 GLU A O 1
ATOM 764 N N . GLN A 1 97 ? -13.349 -4.486 5.209 1.00 94.50 97 GLN A N 1
ATOM 765 C CA . GLN A 1 97 ? -13.488 -5.870 5.676 1.00 94.50 97 GLN A CA 1
ATOM 766 C C . GLN A 1 97 ? -12.878 -6.064 7.069 1.00 94.50 97 GLN A C 1
ATOM 768 O O . GLN A 1 97 ? -13.492 -6.715 7.913 1.00 94.50 97 GLN A O 1
ATOM 773 N N . LEU A 1 98 ? -11.711 -5.465 7.324 1.00 95.06 98 LEU A N 1
ATOM 774 C CA . LEU A 1 98 ? -11.058 -5.499 8.633 1.00 95.06 98 LEU A CA 1
ATOM 775 C C . LEU A 1 98 ? -11.887 -4.768 9.691 1.00 95.06 98 LEU A C 1
ATOM 777 O O . LEU A 1 98 ? -12.134 -5.335 10.748 1.00 95.06 98 LEU A O 1
ATOM 781 N N . CYS A 1 99 ? -12.393 -3.570 9.392 1.00 94.38 99 CYS A N 1
ATOM 782 C CA . CYS A 1 99 ? -13.257 -2.810 10.298 1.00 94.38 99 CYS A CA 1
ATOM 783 C C . CYS A 1 99 ? -14.531 -3.585 10.659 1.00 94.38 99 CYS A C 1
ATOM 785 O O . CYS A 1 99 ? -14.940 -3.606 11.813 1.00 94.38 99 CYS A O 1
ATOM 787 N N . ARG A 1 100 ? -15.131 -4.309 9.704 1.00 93.25 100 ARG A N 1
ATOM 788 C CA . ARG A 1 100 ? -16.281 -5.186 9.988 1.00 93.25 100 ARG A CA 1
ATOM 789 C C . ARG A 1 100 ? -15.938 -6.378 10.881 1.00 93.25 100 ARG A C 1
ATOM 791 O O . ARG A 1 100 ? -16.792 -6.818 11.641 1.00 93.25 100 ARG A O 1
ATOM 798 N N . LYS A 1 101 ? -14.727 -6.928 10.762 1.00 94.62 101 LYS A N 1
ATOM 799 C CA . LYS A 1 101 ? -14.268 -8.092 11.539 1.00 94.62 101 LYS A CA 1
ATOM 800 C C . LYS A 1 101 ? -13.816 -7.722 12.951 1.00 94.62 101 LYS A C 1
ATOM 802 O O . LYS A 1 101 ? -14.087 -8.480 13.873 1.00 94.62 101 LYS A O 1
ATOM 807 N N . LEU A 1 102 ? -13.132 -6.590 13.099 1.00 92.19 102 LEU A N 1
ATOM 808 C CA . LEU A 1 102 ? -12.599 -6.102 14.373 1.00 92.19 102 LEU A CA 1
ATOM 809 C C . LEU A 1 102 ? -13.637 -5.305 15.176 1.00 92.19 102 LEU A C 1
ATOM 811 O O . LEU A 1 102 ? -13.563 -5.265 16.397 1.00 92.19 102 LEU A O 1
ATOM 815 N N . GLY A 1 103 ? -14.618 -4.713 14.493 1.00 87.69 103 GLY A N 1
ATOM 816 C CA . GLY A 1 103 ? -15.626 -3.831 15.072 1.00 87.69 103 GLY A CA 1
ATOM 817 C C . GLY A 1 103 ? -15.416 -2.375 14.630 1.00 87.69 103 GLY A C 1
ATOM 818 O O . GLY A 1 103 ? -14.272 -1.933 14.501 1.00 87.69 103 GLY A O 1
ATOM 819 N N . PRO A 1 104 ? -16.500 -1.612 14.390 1.00 81.06 104 PRO A N 1
ATOM 820 C CA . PRO A 1 104 ? -16.411 -0.246 13.864 1.00 81.06 104 PRO A CA 1
ATOM 821 C C . PRO A 1 104 ? -15.773 0.749 14.846 1.00 81.06 104 PRO A C 1
ATOM 823 O O . PRO A 1 104 ? -15.187 1.735 14.408 1.00 81.06 104 PRO A O 1
ATOM 826 N N . GLU A 1 105 ? -15.841 0.465 16.148 1.00 85.94 105 GLU A N 1
ATOM 827 C CA . GLU A 1 105 ? -15.309 1.317 17.223 1.00 85.94 105 GLU A CA 1
ATOM 828 C C . GLU A 1 105 ? -13.789 1.190 17.413 1.00 85.94 105 GLU A C 1
ATOM 830 O O . GLU A 1 105 ? -13.180 1.957 18.156 1.00 85.94 105 GLU A O 1
ATOM 835 N N . VAL A 1 106 ? -13.148 0.216 16.759 1.00 91.12 106 VAL A N 1
ATOM 836 C CA . VAL A 1 106 ? -11.700 0.018 16.874 1.00 91.12 106 VAL A CA 1
ATOM 837 C C . VAL A 1 106 ? -10.967 1.145 16.138 1.00 91.12 106 VAL A C 1
ATOM 839 O O . VAL A 1 106 ? -11.204 1.385 14.950 1.00 91.12 106 VAL A O 1
ATOM 842 N N . ASP A 1 107 ? -10.010 1.802 16.807 1.00 94.00 107 ASP A N 1
ATOM 843 C CA . ASP A 1 107 ? -9.087 2.767 16.181 1.00 94.00 107 ASP A CA 1
ATOM 844 C C . ASP A 1 107 ? -8.041 2.039 15.320 1.00 94.00 107 ASP A C 1
ATOM 846 O O . ASP A 1 107 ? -6.841 2.034 15.592 1.00 94.00 107 ASP A O 1
ATOM 850 N N . LEU A 1 108 ? -8.505 1.372 14.263 1.00 95.88 108 LEU A N 1
ATOM 851 C CA . LEU A 1 108 ? -7.636 0.737 13.289 1.00 95.88 108 LEU A CA 1
ATOM 852 C C . LEU A 1 108 ? -6.969 1.826 12.455 1.00 95.88 108 LEU A C 1
ATOM 854 O O . LEU A 1 108 ? -7.632 2.567 11.734 1.00 95.88 108 LEU A O 1
ATOM 858 N N . ARG A 1 109 ? -5.646 1.900 12.483 1.00 96.44 109 ARG A N 1
ATOM 859 C CA . ARG A 1 109 ? -4.869 2.862 11.704 1.00 96.44 109 ARG A CA 1
ATOM 860 C C . ARG A 1 109 ? -4.111 2.171 10.586 1.00 96.44 109 ARG A C 1
ATOM 862 O O . ARG A 1 109 ? -3.755 0.997 10.658 1.00 96.44 109 ARG A O 1
ATOM 869 N N . LEU A 1 110 ? -3.876 2.930 9.520 1.00 96.00 110 LEU A N 1
ATOM 870 C CA . LEU A 1 110 ? -3.241 2.447 8.302 1.00 96.00 110 LEU A CA 1
ATOM 871 C C . LEU A 1 110 ? -2.134 3.403 7.863 1.00 96.00 110 LEU A C 1
ATOM 873 O O . LEU A 1 110 ? -2.379 4.584 7.608 1.00 96.00 110 LEU A O 1
ATOM 877 N N . ILE A 1 111 ? -0.932 2.865 7.679 1.00 96.75 111 ILE A N 1
ATOM 878 C CA . ILE A 1 111 ? 0.111 3.498 6.869 1.00 96.75 111 ILE A CA 1
ATOM 879 C C . ILE A 1 111 ? 0.147 2.785 5.526 1.00 96.75 111 ILE A C 1
ATOM 881 O O . ILE A 1 111 ? 0.232 1.558 5.472 1.00 96.75 111 ILE A O 1
ATOM 885 N N . SER A 1 112 ? 0.092 3.547 4.435 1.00 96.38 112 SER A N 1
ATOM 886 C CA . SER A 1 112 ? 0.221 2.966 3.101 1.00 96.38 112 SER A CA 1
ATOM 887 C C . SER A 1 112 ? 0.983 3.851 2.134 1.00 96.38 112 SER A C 1
ATOM 889 O O . SER A 1 112 ? 0.924 5.085 2.186 1.00 96.38 112 SER A O 1
ATOM 891 N N . ARG A 1 113 ? 1.676 3.190 1.211 1.00 96.31 113 ARG A N 1
ATOM 892 C CA . ARG A 1 113 ? 2.331 3.801 0.057 1.00 96.31 113 ARG A CA 1
ATOM 893 C C . ARG A 1 113 ? 2.112 2.917 -1.159 1.00 96.31 113 ARG A C 1
ATOM 895 O O . ARG A 1 113 ? 2.205 1.701 -1.053 1.00 96.31 113 ARG A O 1
ATOM 902 N N . CYS A 1 114 ? 1.833 3.521 -2.306 1.00 95.75 114 CYS A N 1
ATOM 903 C CA . CYS A 1 114 ? 1.574 2.784 -3.540 1.00 95.75 114 CYS A CA 1
ATOM 904 C C . CYS A 1 114 ? 2.652 3.070 -4.579 1.00 95.75 114 CYS A C 1
ATOM 906 O O . CYS A 1 114 ? 3.128 4.205 -4.700 1.00 95.75 114 CYS A O 1
ATOM 908 N N . GLY A 1 115 ? 3.047 2.033 -5.311 1.00 92.19 115 GLY A N 1
ATOM 909 C CA . GLY A 1 115 ? 4.038 2.124 -6.367 1.00 92.19 115 GLY A CA 1
ATOM 910 C C . GLY A 1 115 ? 3.502 2.892 -7.572 1.00 92.19 115 GLY A C 1
ATOM 911 O O . GLY A 1 115 ? 2.413 2.631 -8.073 1.00 92.19 115 GLY A O 1
ATOM 912 N N . THR A 1 116 ? 4.287 3.835 -8.072 1.00 89.94 116 THR A N 1
ATOM 913 C CA . THR A 1 116 ? 4.044 4.547 -9.330 1.00 89.94 116 THR A CA 1
ATOM 914 C C . THR A 1 116 ? 5.271 4.413 -10.228 1.00 89.94 116 THR A C 1
ATOM 916 O O . THR A 1 116 ? 6.338 3.986 -9.783 1.00 89.94 116 THR A O 1
ATOM 919 N N . PHE A 1 117 ? 5.178 4.855 -11.485 1.00 82.44 117 PHE A N 1
ATOM 920 C CA . PHE A 1 117 ? 6.355 4.934 -12.362 1.00 82.44 117 PHE A CA 1
ATOM 921 C C . PHE A 1 117 ? 7.464 5.857 -11.830 1.00 82.44 117 PHE A C 1
ATOM 923 O O . PHE A 1 117 ? 8.605 5.759 -12.277 1.00 82.44 117 PHE A O 1
ATOM 930 N N . GLN A 1 118 ? 7.136 6.751 -10.896 1.00 81.75 118 GLN A N 1
ATOM 931 C CA . GLN A 1 118 ? 8.073 7.689 -10.281 1.00 81.75 118 GLN A CA 1
ATOM 932 C C . GLN A 1 118 ? 8.568 7.220 -8.901 1.00 81.75 118 GLN A C 1
ATOM 934 O O . GLN A 1 118 ? 9.388 7.900 -8.292 1.00 81.75 118 GLN A O 1
ATOM 939 N N . GLY A 1 119 ? 8.119 6.053 -8.426 1.00 85.38 119 GLY A N 1
ATOM 940 C CA . GLY A 1 119 ? 8.463 5.499 -7.116 1.00 85.38 119 GLY A CA 1
ATOM 941 C C . GLY A 1 119 ? 7.257 5.370 -6.186 1.00 85.38 119 GLY A C 1
ATOM 942 O O . GLY A 1 119 ? 6.106 5.419 -6.621 1.00 85.38 119 GLY A O 1
ATOM 943 N N . TRP A 1 120 ? 7.528 5.174 -4.897 1.00 90.56 120 TRP A N 1
ATOM 944 C CA . TRP A 1 120 ? 6.501 4.996 -3.872 1.00 90.56 120 TRP A CA 1
ATOM 945 C C . TRP A 1 120 ? 5.890 6.331 -3.458 1.00 90.56 120 TRP A C 1
ATOM 947 O O . TRP A 1 120 ? 6.602 7.234 -3.022 1.00 90.56 120 TRP A O 1
ATOM 957 N N . VAL A 1 121 ? 4.566 6.435 -3.545 1.00 94.56 121 VAL A N 1
ATOM 958 C CA . VAL A 1 121 ? 3.820 7.629 -3.139 1.00 94.56 121 VAL A CA 1
ATOM 959 C C . VAL A 1 121 ? 3.005 7.306 -1.886 1.00 94.56 121 VAL A C 1
ATOM 961 O O . VAL A 1 121 ? 2.191 6.378 -1.935 1.00 94.56 121 VAL A O 1
ATOM 964 N N . PRO A 1 122 ? 3.186 8.039 -0.772 1.00 95.88 122 PRO A N 1
ATOM 965 C CA . PRO A 1 122 ? 2.387 7.836 0.432 1.00 95.88 122 PRO A CA 1
ATOM 966 C C . PRO A 1 122 ? 0.913 8.157 0.159 1.00 95.88 122 PRO A C 1
ATOM 968 O O . PRO A 1 122 ? 0.596 9.128 -0.530 1.00 95.88 122 PRO A O 1
ATOM 971 N N . LYS A 1 123 ? 0.011 7.331 0.693 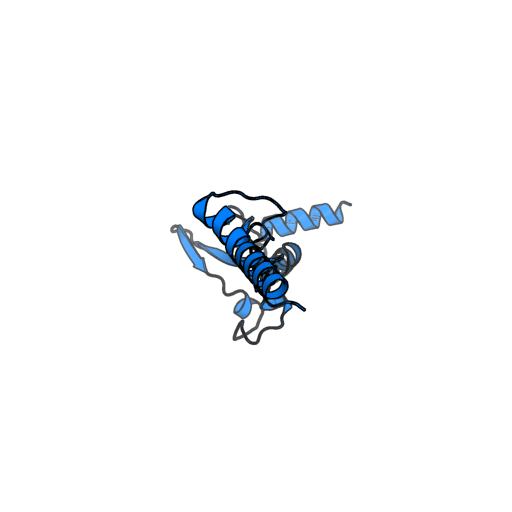1.00 94.94 123 LYS A N 1
ATOM 972 C CA . LYS A 1 123 ? -1.447 7.498 0.567 1.00 94.94 123 LYS A CA 1
ATOM 973 C C . LYS A 1 123 ? -2.130 7.666 1.916 1.00 94.94 123 LYS A C 1
ATOM 975 O O . LYS A 1 123 ? -3.004 8.514 2.037 1.00 94.94 123 LYS A O 1
ATOM 980 N N . HIS A 1 124 ? -1.681 6.927 2.931 1.00 95.31 124 HIS A N 1
ATOM 981 C CA . HIS A 1 124 ? -2.170 7.053 4.306 1.00 95.31 124 HIS A CA 1
ATOM 982 C C . HIS A 1 124 ? -1.006 7.180 5.282 1.00 95.31 124 HIS A C 1
ATOM 984 O O . HIS A 1 124 ? -0.004 6.477 5.150 1.00 95.31 124 HIS A O 1
ATOM 990 N N . SER A 1 125 ? -1.143 8.081 6.254 1.00 94.00 125 SER A N 1
ATOM 991 C CA . SER A 1 125 ? -0.095 8.428 7.223 1.00 94.00 125 SER A CA 1
ATOM 992 C C . SER A 1 125 ? -0.277 7.791 8.602 1.00 94.00 125 SER A C 1
ATOM 994 O O . SER A 1 125 ? 0.564 8.006 9.468 1.00 94.00 125 SER A O 1
ATOM 996 N N . GLY A 1 126 ? -1.365 7.050 8.835 1.00 94.06 126 GLY A N 1
ATOM 997 C CA . GLY A 1 126 ? -1.663 6.446 10.137 1.00 94.06 126 GLY A CA 1
ATOM 998 C C . GLY A 1 126 ? -2.035 7.444 11.238 1.00 94.06 126 GLY A C 1
ATOM 999 O O . GLY A 1 126 ? -1.919 7.117 12.411 1.00 94.06 126 GLY A O 1
ATOM 1000 N N . ARG A 1 127 ? -2.448 8.673 10.892 1.00 92.25 127 ARG A N 1
ATOM 1001 C CA . ARG A 1 127 ? -2.843 9.703 11.877 1.00 92.25 127 ARG A CA 1
ATOM 1002 C C . ARG A 1 127 ? -4.298 9.622 12.331 1.00 92.25 127 ARG A C 1
ATOM 1004 O O . ARG A 1 127 ? -4.639 10.210 13.347 1.00 92.25 127 ARG A O 1
ATOM 1011 N N . ARG A 1 128 ? -5.153 8.968 11.548 1.00 92.56 128 ARG A N 1
ATOM 1012 C CA . ARG A 1 128 ? -6.593 8.846 11.792 1.00 92.56 128 ARG A CA 1
ATOM 1013 C C . ARG A 1 128 ? -7.005 7.387 11.645 1.00 92.56 128 ARG A C 1
ATOM 1015 O O . ARG A 1 128 ? -6.380 6.674 10.852 1.00 92.56 128 ARG A O 1
ATOM 1022 N N . SER A 1 129 ? -8.055 6.995 12.365 1.00 93.62 129 SER A N 1
ATOM 1023 C CA . SER A 1 129 ? -8.718 5.705 12.174 1.00 93.62 129 SER A CA 1
ATOM 1024 C C . SER A 1 129 ? -9.161 5.561 10.720 1.00 93.62 129 SER A C 1
ATOM 1026 O O . SER A 1 129 ? -9.806 6.452 10.160 1.00 93.62 129 SER A O 1
ATOM 1028 N N . ILE A 1 130 ? -8.811 4.440 10.096 1.00 94.69 130 ILE A N 1
ATOM 1029 C CA . ILE A 1 130 ? -9.274 4.093 8.757 1.00 94.69 130 ILE A CA 1
ATOM 1030 C C . ILE A 1 130 ? -10.750 3.698 8.775 1.00 94.69 130 ILE A C 1
ATOM 1032 O O . ILE A 1 130 ? -11.433 3.951 7.789 1.00 94.69 130 ILE A O 1
ATOM 1036 N N . CYS A 1 131 ? -11.256 3.149 9.884 1.00 92.81 131 CYS A N 1
ATOM 1037 C CA . CYS A 1 131 ? -12.665 2.775 10.006 1.00 92.81 131 CYS A CA 1
ATOM 1038 C C . CYS A 1 131 ? -13.571 4.008 9.967 1.00 92.81 131 CYS A C 1
ATOM 1040 O O . CYS A 1 131 ? -14.536 4.020 9.208 1.00 92.81 131 CYS A O 1
ATOM 1042 N N . ALA A 1 132 ? -13.186 5.085 10.659 1.00 91.38 132 ALA A N 1
ATOM 1043 C CA . ALA A 1 132 ? -13.895 6.364 10.585 1.00 91.38 132 ALA A CA 1
ATOM 1044 C C . ALA A 1 132 ? -13.886 6.951 9.160 1.00 91.38 132 ALA A C 1
ATOM 1046 O O . ALA A 1 132 ? -14.920 7.368 8.648 1.00 91.38 132 ALA A O 1
ATOM 1047 N N . ILE A 1 133 ? -12.732 6.925 8.479 1.00 89.38 133 ILE A N 1
ATOM 1048 C CA . ILE A 1 133 ? -12.612 7.425 7.097 1.00 89.38 133 ILE A CA 1
ATOM 1049 C C . ILE A 1 133 ? -13.491 6.618 6.133 1.00 89.38 133 ILE A C 1
ATOM 1051 O O . ILE A 1 133 ? -14.110 7.192 5.241 1.00 89.38 133 ILE A O 1
ATOM 1055 N N . VAL A 1 134 ? -13.515 5.291 6.268 1.00 87.25 134 VAL A N 1
ATOM 1056 C CA . VAL A 1 134 ? -14.318 4.417 5.403 1.00 87.25 134 VAL A CA 1
ATOM 1057 C C . VAL A 1 134 ? -15.811 4.679 5.599 1.00 87.25 134 VAL A C 1
ATOM 1059 O O . VAL A 1 134 ? -16.535 4.750 4.606 1.00 87.25 134 VAL A O 1
ATOM 1062 N N . GLU A 1 135 ? -16.265 4.887 6.836 1.00 86.88 135 GLU A N 1
ATOM 1063 C CA . GLU A 1 135 ? -17.667 5.220 7.101 1.00 86.88 135 GLU A CA 1
ATOM 1064 C C . GLU A 1 135 ? -18.040 6.592 6.508 1.00 86.88 135 GLU A C 1
ATOM 1066 O O . GLU A 1 135 ? -19.018 6.684 5.768 1.00 86.88 135 GLU A O 1
ATOM 1071 N N . GLU A 1 136 ? -17.199 7.623 6.686 1.00 86.94 136 GLU A N 1
ATOM 1072 C CA . GLU A 1 136 ? -17.395 8.948 6.065 1.00 86.94 136 GLU A CA 1
ATOM 1073 C C . GLU A 1 136 ? -17.510 8.875 4.528 1.00 86.94 136 GLU A C 1
ATOM 1075 O O . GLU A 1 136 ? -18.288 9.605 3.907 1.00 86.94 136 GLU A O 1
ATOM 1080 N N . LEU A 1 137 ? -16.701 8.027 3.881 1.00 84.50 137 LEU A N 1
ATOM 1081 C CA . LEU A 1 137 ? -16.752 7.833 2.428 1.00 84.50 137 LEU A CA 1
ATOM 1082 C C . LEU A 1 137 ? -18.056 7.153 2.004 1.00 84.50 137 LEU A C 1
ATOM 1084 O O . LEU A 1 137 ? -18.680 7.574 1.029 1.00 84.50 137 LEU A O 1
ATOM 1088 N N . ARG A 1 138 ? -18.495 6.146 2.760 1.00 82.94 138 ARG A N 1
ATOM 1089 C CA . ARG A 1 138 ? -19.734 5.416 2.498 1.00 82.94 138 ARG A CA 1
ATOM 1090 C C . ARG A 1 138 ? -20.967 6.304 2.646 1.00 82.94 138 ARG A C 1
ATOM 1092 O O . ARG A 1 138 ? -21.889 6.205 1.839 1.00 82.94 138 ARG A O 1
ATOM 1099 N N . GLU A 1 139 ? -20.991 7.178 3.648 1.00 87.81 139 GLU A N 1
ATOM 1100 C CA . GLU A 1 139 ? -22.065 8.160 3.830 1.00 87.81 139 GLU A CA 1
ATOM 1101 C C . GLU A 1 139 ? -22.154 9.129 2.647 1.00 87.81 139 GLU A C 1
ATOM 1103 O O . GLU A 1 139 ? -23.245 9.375 2.130 1.00 87.81 139 GLU A O 1
ATOM 1108 N N . LYS A 1 140 ? -21.009 9.619 2.152 1.00 88.38 140 LYS A N 1
ATOM 1109 C CA . LYS A 1 140 ? -20.956 10.490 0.965 1.00 88.38 140 LYS A CA 1
ATOM 1110 C C . LYS A 1 140 ? -21.457 9.804 -0.300 1.00 88.38 140 LYS A C 1
ATOM 1112 O O . LYS A 1 140 ? -22.107 10.453 -1.113 1.00 88.38 140 LYS A O 1
ATOM 1117 N N . GLU A 1 141 ? -21.159 8.519 -0.476 1.00 86.94 141 GLU A N 1
ATOM 1118 C CA . GLU A 1 141 ? -21.668 7.741 -1.609 1.00 86.94 141 GLU A CA 1
ATOM 1119 C C . GLU A 1 141 ? -23.178 7.504 -1.519 1.00 86.94 141 GLU A C 1
ATOM 1121 O O . GLU A 1 141 ? -23.851 7.585 -2.538 1.00 86.94 141 GLU A O 1
ATOM 1126 N N . ARG A 1 142 ? -23.731 7.267 -0.319 1.00 88.94 142 ARG A N 1
ATOM 1127 C CA . ARG A 1 142 ? -25.190 7.131 -0.123 1.00 88.94 142 ARG A CA 1
ATOM 1128 C C . ARG A 1 142 ? -25.958 8.434 -0.340 1.00 88.94 142 ARG A C 1
ATOM 1130 O O . ARG A 1 142 ? -27.141 8.386 -0.655 1.00 88.94 142 ARG A O 1
ATOM 1137 N N . ALA A 1 143 ? -25.315 9.577 -0.112 1.00 84.12 143 ALA A N 1
ATOM 1138 C CA . ALA A 1 143 ? -25.915 10.897 -0.286 1.00 84.12 143 ALA A CA 1
ATOM 1139 C C . ALA A 1 143 ? -25.926 11.382 -1.750 1.00 84.12 143 ALA A C 1
ATOM 1141 O O . ALA A 1 143 ? -26.434 12.473 -2.019 1.00 84.12 143 ALA A O 1
ATOM 1142 N N . ARG A 1 144 ? -25.340 10.614 -2.675 1.00 82.38 144 ARG A N 1
ATOM 1143 C CA . ARG A 1 144 ? -25.216 10.943 -4.096 1.00 82.38 144 ARG A CA 1
ATOM 1144 C C . ARG A 1 144 ? -26.185 10.132 -4.947 1.00 82.38 144 ARG A C 1
ATOM 1146 O O . ARG A 1 144 ? -26.676 10.721 -5.934 1.00 82.38 144 ARG A O 1
#

Secondary structure (DSSP, 8-state):
--HHHHHHHHHHHHHHHHHHHHHHHTS----TTS----S-SSTTTTEEEEEEEEE-TTS-EEE--HHHHTT-S-TTTS-HHHHSEESHHHHHHHHHHHHHHH-TTS--EEEEEEEETTEEEEEEEEEEEHHHHHHHHHHHHHT-

Radius of gyration: 23.65 Å; chains: 1; bounding box: 61×33×72 Å

Sequence (144 aa):
MTATLRRVTFWALVLFMVGGPFARQVLRVNTPALRRWVMFSGYGKDVCEVRFFIPGEDGTVEPVDRCAVLGHEDCWTAPRGVKVLEGLDQVHRQAEQLCRKLGPEVDLRLISRCGTFQGWVPKHSGRRSICAIVEELREKERAR

Foldseek 3Di:
DDPVVVVVVVVVVVCLLVVLCCCCVPVVDDDPSSDDPDPDQQVQAQWKDKWKWAQDPVRDIGTDPLCVLVPHPDLVPDDCLSNIPRHPVSVLVSLCVSCVSVDLPTQIFMWMWGQHSVGTHTDGDRPGRSSVVSVVVVVVVVVD

pLDDT: mean 87.69, std 9.19, range [58.38, 97.12]